Protein AF-A0A381WT74-F1 (afdb_monomer)

Sequence (89 aa):
MSLKQINRKSNSELVKAITNLKNAARKNEAPLWRSVAIRLEGPSQNWPSVNISKLEYNADKNSKVVVPGKLLGAGIITKKMTVTAYSFS

Mean predicted aligned error: 6.78 Å

Secondary structure (DSSP, 8-state):
--TTTGGG-S-HHHHHHHHHHHHHHHHTT-HHHHHHHHHHHS-GGGSPEEEHHHHHHHPPTT-EEEEEEEEE--S---S--EEEEEEE-

InterPro domains:
  IPR022947 Large ribosomal subunit protein eL18, archaea [NF003079] (6-89)
  IPR036227 Large ribosomal subunit protein uL15/eL18 superfamily [SSF52080] (9-89)

Nearest PDB structures (foldseek):
  1w2b-assembly1_N  TM=9.586E-01  e=1.034E-07  Haloarcula marismortui
  6th6-assembly1_BR  TM=9.550E-01  e=5.341E-07  Thermococcus kodakarensis KOD1
  4v6u-assembly1_BP  TM=9.359E-01  e=4.386E-07  Pyrococcus furiosus DSM 3638
  9e7f-assembly1_AP  TM=9.389E-01  e=6.504E-07  Pyrobaculum calidifontis JCM 11548
  8hl5-assembly1_L18E  TM=8.822E-01  e=1.734E-05  Sulfolobus acidocaldarius DSM 639

Radius of gyration: 14.15 Å; Cα contacts (8 Å, |Δi|>4): 117; chains: 1; bounding box: 31×28×34 Å

Structure (mmCIF, N/CA/C/O backbone):
data_AF-A0A381WT74-F1
#
_entry.id   AF-A0A381WT74-F1
#
loop_
_atom_site.group_PDB
_atom_site.id
_atom_site.type_symbol
_atom_site.label_atom_id
_atom_site.label_alt_id
_atom_site.label_comp_id
_atom_site.label_asym_id
_atom_site.label_entity_id
_atom_site.label_seq_id
_atom_site.pdbx_PDB_ins_code
_atom_site.Cartn_x
_atom_site.Cartn_y
_atom_site.Cartn_z
_atom_site.occupancy
_atom_site.B_iso_or_equiv
_atom_site.auth_seq_id
_atom_site.auth_comp_id
_atom_site.auth_asym_id
_atom_site.auth_atom_id
_atom_site.pdbx_PDB_model_num
ATOM 1 N N . MET A 1 1 ? 15.342 -6.523 -17.083 1.00 46.56 1 MET A N 1
ATOM 2 C CA . MET A 1 1 ? 14.091 -5.955 -16.517 1.00 46.56 1 MET A CA 1
ATOM 3 C C . MET A 1 1 ? 14.271 -4.458 -16.351 1.00 46.56 1 MET A C 1
ATOM 5 O O . MET A 1 1 ? 15.243 -4.045 -15.736 1.00 46.56 1 MET A O 1
ATOM 9 N N . SER A 1 2 ? 13.424 -3.674 -17.014 1.00 41.66 2 SER A N 1
ATOM 10 C CA . SER A 1 2 ? 13.798 -2.373 -17.579 1.00 41.66 2 SER A CA 1
ATOM 11 C C . SER A 1 2 ? 13.978 -1.247 -16.552 1.00 41.66 2 SER A C 1
ATOM 13 O O . SER A 1 2 ? 13.010 -0.722 -16.012 1.00 41.66 2 SER A O 1
ATOM 15 N N . LEU A 1 3 ? 15.227 -0.802 -16.386 1.00 52.91 3 LEU A N 1
ATOM 16 C CA . LEU A 1 3 ? 15.643 0.432 -15.701 1.00 52.91 3 LEU A CA 1
ATOM 17 C C . LEU A 1 3 ? 15.040 1.721 -16.323 1.00 52.91 3 LEU A C 1
ATOM 19 O O . LEU A 1 3 ? 15.228 2.808 -15.778 1.00 52.91 3 LEU A O 1
ATOM 23 N N . LYS A 1 4 ? 14.305 1.627 -17.450 1.00 52.88 4 LYS A N 1
ATOM 24 C CA . LYS A 1 4 ? 13.719 2.778 -18.171 1.00 52.88 4 LYS A CA 1
ATOM 25 C C . LYS A 1 4 ? 12.593 3.491 -17.422 1.00 52.88 4 LYS A C 1
ATOM 27 O O . LYS A 1 4 ? 12.419 4.683 -17.636 1.00 52.88 4 LYS A O 1
ATOM 32 N N . GLN A 1 5 ? 11.801 2.798 -16.601 1.00 58.78 5 GLN A N 1
ATOM 33 C CA . GLN A 1 5 ? 10.658 3.432 -15.920 1.00 58.78 5 GLN A CA 1
ATOM 34 C C . GLN A 1 5 ? 11.079 4.203 -14.664 1.00 58.78 5 GLN A C 1
ATOM 36 O O . GLN A 1 5 ? 10.521 5.257 -14.377 1.00 58.78 5 GLN A O 1
ATOM 41 N N . ILE A 1 6 ? 12.118 3.733 -13.968 1.00 59.97 6 ILE A N 1
ATOM 42 C CA . ILE A 1 6 ? 12.656 4.378 -12.763 1.00 59.97 6 ILE A CA 1
ATOM 43 C C . ILE A 1 6 ? 13.287 5.739 -13.103 1.00 59.97 6 ILE A C 1
ATOM 45 O O . ILE A 1 6 ? 13.020 6.718 -12.416 1.00 59.97 6 ILE A O 1
ATOM 49 N N . ASN A 1 7 ? 14.043 5.824 -14.205 1.00 60.31 7 ASN A N 1
ATOM 50 C CA . ASN A 1 7 ? 14.697 7.063 -14.659 1.00 60.31 7 ASN A CA 1
ATOM 51 C C . ASN A 1 7 ? 13.731 8.158 -15.148 1.00 60.31 7 ASN A C 1
ATOM 53 O O . ASN A 1 7 ? 14.145 9.295 -15.334 1.00 60.31 7 ASN A O 1
ATOM 57 N N . ARG A 1 8 ? 12.446 7.844 -15.370 1.00 64.62 8 ARG A N 1
ATOM 58 C CA . ARG A 1 8 ? 11.433 8.850 -15.744 1.00 64.62 8 ARG A CA 1
ATOM 59 C C . ARG A 1 8 ? 10.900 9.635 -14.548 1.00 64.62 8 ARG A C 1
ATOM 61 O O . ARG A 1 8 ? 10.159 10.594 -14.735 1.00 64.62 8 ARG A O 1
ATOM 68 N N . LYS A 1 9 ? 11.210 9.205 -13.326 1.00 69.00 9 LYS A N 1
ATOM 69 C CA . LYS A 1 9 ? 10.706 9.834 -12.110 1.00 69.00 9 LYS A CA 1
ATOM 70 C C . LYS A 1 9 ? 11.699 10.862 -11.608 1.00 69.00 9 LYS A C 1
ATOM 72 O O . LYS A 1 9 ? 12.814 10.518 -11.241 1.00 69.00 9 LYS A O 1
ATOM 77 N N . SER A 1 10 ? 11.242 12.102 -11.505 1.00 74.06 10 SER A N 1
ATOM 78 C CA . SER A 1 10 ? 12.043 13.218 -10.995 1.00 74.06 10 SER A CA 1
ATOM 79 C C . SER A 1 10 ? 12.336 13.116 -9.492 1.00 74.06 10 SER A C 1
ATOM 81 O O . SER A 1 10 ? 13.245 13.770 -8.996 1.00 74.06 10 SER A O 1
ATOM 83 N N . ASN A 1 11 ? 11.582 12.295 -8.749 1.00 81.19 11 ASN A N 1
ATOM 84 C CA . ASN A 1 11 ? 11.759 12.143 -7.307 1.00 81.19 11 ASN A CA 1
ATOM 85 C C . ASN A 1 11 ? 12.798 11.053 -6.972 1.00 81.19 11 ASN A C 1
ATOM 87 O O . ASN A 1 11 ? 12.516 9.854 -7.057 1.00 81.19 11 ASN A O 1
ATOM 91 N N . SER A 1 12 ? 13.983 11.492 -6.538 1.00 82.06 12 SER A N 1
ATOM 92 C CA . SER A 1 12 ? 15.107 10.632 -6.137 1.00 82.06 12 SER A CA 1
ATOM 93 C C . SER A 1 12 ? 14.789 9.732 -4.932 1.00 82.06 12 SER A C 1
ATOM 95 O O . SER A 1 12 ? 15.228 8.581 -4.886 1.00 82.06 12 SER A O 1
ATOM 97 N N . GLU A 1 13 ? 13.974 10.192 -3.979 1.00 85.00 13 GLU A N 1
ATOM 98 C CA . GLU A 1 13 ? 13.588 9.391 -2.809 1.00 85.00 13 GLU A CA 1
ATOM 99 C C . GLU A 1 13 ? 12.704 8.209 -3.203 1.00 85.00 13 GLU A C 1
ATOM 101 O O . GLU A 1 13 ? 12.918 7.080 -2.758 1.00 85.00 13 GLU A O 1
ATOM 106 N N . LEU A 1 14 ? 11.763 8.438 -4.120 1.00 83.88 14 LEU A N 1
ATOM 107 C CA . LEU A 1 14 ? 10.907 7.381 -4.649 1.00 83.88 14 LEU A CA 1
ATOM 108 C C . LEU A 1 14 ? 11.718 6.329 -5.419 1.00 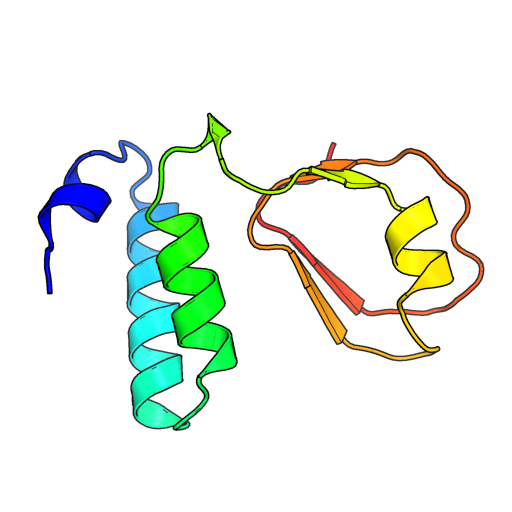83.88 14 LEU A C 1
ATOM 110 O O . LEU A 1 14 ? 11.470 5.130 -5.287 1.00 83.88 14 LEU A O 1
ATOM 114 N N . VAL A 1 15 ? 12.710 6.763 -6.199 1.00 84.62 15 VAL A N 1
ATOM 115 C CA . VAL A 1 15 ? 13.632 5.867 -6.913 1.00 84.62 15 VAL A CA 1
ATOM 116 C C . VAL A 1 15 ? 14.434 4.999 -5.934 1.00 84.62 15 VAL A C 1
ATOM 118 O O . VAL A 1 15 ? 14.532 3.779 -6.123 1.00 84.62 15 VAL A O 1
ATOM 121 N N . LYS A 1 16 ? 14.953 5.594 -4.852 1.00 86.38 16 LYS A N 1
ATOM 122 C CA . LYS A 1 16 ? 15.645 4.861 -3.780 1.00 86.38 16 LYS A CA 1
ATOM 123 C C . LYS A 1 16 ? 14.715 3.865 -3.088 1.00 86.38 16 LYS A C 1
ATOM 125 O O . LYS A 1 16 ? 15.084 2.701 -2.943 1.00 86.38 16 LYS A O 1
ATOM 130 N N . ALA A 1 17 ? 13.495 4.274 -2.736 1.00 86.88 17 ALA A N 1
ATOM 131 C CA . ALA A 1 17 ? 12.507 3.405 -2.098 1.00 86.88 17 ALA A CA 1
ATOM 132 C C . ALA A 1 17 ? 12.169 2.185 -2.969 1.00 86.88 17 ALA A C 1
ATOM 134 O O . ALA A 1 17 ? 12.209 1.056 -2.488 1.00 86.88 17 ALA A O 1
ATOM 135 N N . ILE A 1 18 ? 11.926 2.380 -4.269 1.00 86.62 18 ILE A N 1
ATOM 136 C CA . ILE A 1 18 ? 11.665 1.283 -5.218 1.00 86.62 18 ILE A CA 1
ATOM 137 C C . ILE A 1 18 ? 12.851 0.314 -5.278 1.00 86.62 18 ILE A C 1
ATOM 139 O O . ILE A 1 18 ? 12.664 -0.904 -5.267 1.00 86.62 18 ILE A O 1
ATOM 143 N N . THR A 1 19 ? 14.074 0.840 -5.322 1.00 86.62 19 THR A N 1
ATOM 144 C CA . THR A 1 19 ? 15.294 0.021 -5.365 1.00 86.62 19 THR A CA 1
ATOM 145 C C . THR A 1 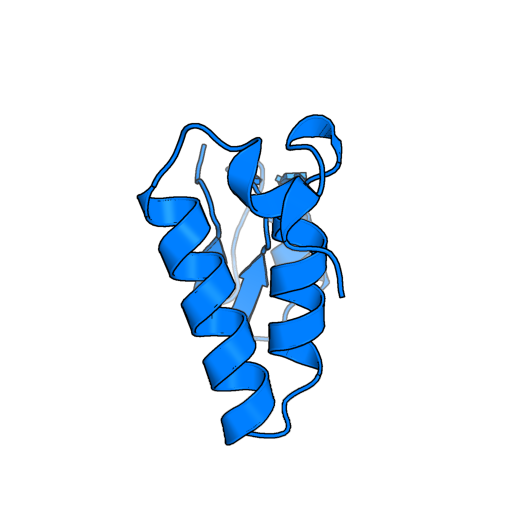19 ? 15.459 -0.792 -4.079 1.00 86.62 19 THR A C 1
ATOM 147 O O . THR A 1 19 ? 15.715 -1.996 -4.134 1.00 86.62 19 THR A O 1
ATOM 150 N N . ASN A 1 20 ? 15.216 -0.172 -2.923 1.00 88.19 20 ASN A N 1
ATOM 151 C CA . ASN A 1 20 ? 15.247 -0.841 -1.625 1.00 88.19 20 ASN A CA 1
ATOM 152 C C . ASN A 1 20 ? 14.171 -1.924 -1.510 1.00 88.19 20 ASN A C 1
ATOM 154 O O . ASN A 1 20 ? 14.483 -3.032 -1.085 1.00 88.19 20 ASN A O 1
ATOM 158 N N . LEU A 1 21 ? 12.941 -1.655 -1.957 1.00 86.44 21 LEU A N 1
ATOM 159 C CA . LEU A 1 21 ? 11.849 -2.634 -1.973 1.00 86.44 21 LEU A CA 1
ATOM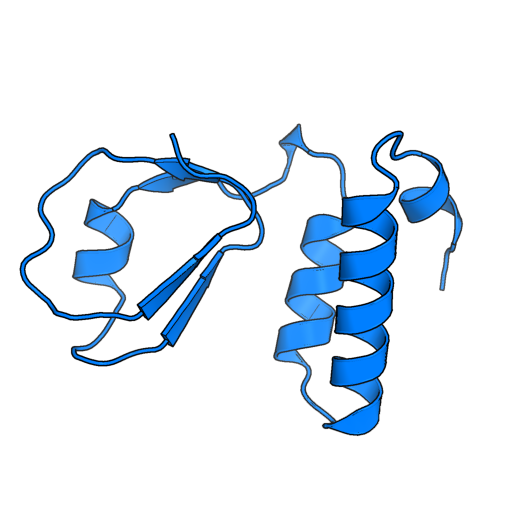 160 C C . LEU A 1 21 ? 12.178 -3.837 -2.862 1.00 86.44 21 LEU A C 1
ATOM 162 O O . LEU A 1 21 ? 11.927 -4.976 -2.477 1.00 86.44 21 LEU A O 1
ATOM 166 N N . LYS A 1 22 ? 12.804 -3.617 -4.023 1.00 85.44 22 LYS A N 1
ATOM 167 C CA . LYS A 1 22 ? 13.272 -4.707 -4.894 1.00 85.44 22 LYS A CA 1
ATOM 168 C C . LYS A 1 22 ? 14.378 -5.534 -4.253 1.00 85.44 22 LYS A C 1
ATOM 170 O O . LYS A 1 22 ? 14.358 -6.758 -4.365 1.00 85.44 22 LYS A O 1
ATOM 175 N N . ASN A 1 23 ? 15.331 -4.885 -3.592 1.00 87.31 23 ASN A N 1
ATOM 176 C CA . ASN A 1 23 ? 16.393 -5.578 -2.869 1.00 87.31 23 ASN A CA 1
ATOM 177 C C . ASN A 1 23 ? 15.827 -6.376 -1.690 1.00 87.31 23 ASN A C 1
ATOM 179 O O . ASN A 1 23 ? 16.188 -7.536 -1.521 1.00 87.31 23 ASN A O 1
ATOM 183 N N . ALA A 1 24 ? 14.889 -5.806 -0.930 1.00 86.06 24 ALA A N 1
ATOM 184 C CA . ALA A 1 24 ? 14.192 -6.493 0.151 1.00 86.06 24 ALA A CA 1
ATOM 185 C C . ALA A 1 24 ? 13.379 -7.691 -0.361 1.00 86.06 24 ALA A C 1
ATOM 187 O O . ALA A 1 24 ? 13.426 -8.753 0.255 1.00 86.06 24 ALA A O 1
ATOM 188 N N . ALA A 1 25 ? 12.704 -7.553 -1.509 1.00 87.19 25 ALA A N 1
ATOM 189 C CA . ALA A 1 25 ? 11.973 -8.640 -2.157 1.00 87.19 25 ALA A CA 1
ATOM 190 C C . ALA A 1 25 ? 12.889 -9.800 -2.564 1.00 87.19 25 ALA A C 1
ATOM 192 O O . ALA A 1 25 ? 12.519 -10.955 -2.399 1.00 87.19 25 ALA A O 1
ATOM 193 N N . ARG A 1 26 ? 14.082 -9.491 -3.094 1.00 84.56 26 ARG A N 1
ATOM 194 C CA . ARG A 1 26 ? 15.086 -10.498 -3.473 1.00 84.56 26 ARG A CA 1
ATOM 195 C C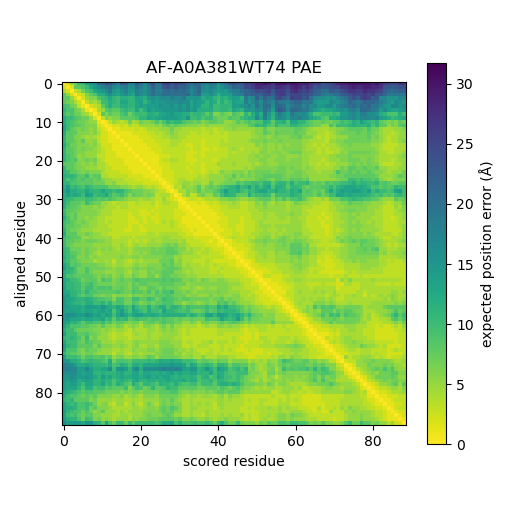 . ARG A 1 26 ? 15.707 -11.177 -2.255 1.00 84.56 26 ARG A C 1
ATOM 197 O O . ARG A 1 26 ? 15.894 -12.380 -2.286 1.00 84.56 26 ARG A O 1
ATOM 204 N N . LYS A 1 27 ? 16.022 -10.411 -1.205 1.00 86.75 27 LYS A N 1
ATOM 205 C CA . LYS A 1 27 ? 16.660 -10.928 0.015 1.00 86.75 27 LYS A CA 1
ATOM 206 C C . LYS A 1 27 ? 15.725 -11.773 0.880 1.00 86.75 27 LYS A C 1
ATOM 208 O O . LYS A 1 27 ? 16.194 -12.710 1.501 1.00 86.75 27 LYS A O 1
ATOM 213 N N . ASN A 1 28 ? 14.442 -11.420 0.947 1.00 83.69 28 ASN A N 1
ATOM 214 C CA . ASN A 1 28 ? 13.459 -12.097 1.804 1.00 83.69 28 ASN A CA 1
ATOM 215 C C . ASN A 1 28 ? 12.518 -13.025 1.019 1.00 83.69 28 ASN A C 1
ATOM 217 O O . ASN A 1 28 ? 11.491 -13.416 1.560 1.00 83.69 28 ASN A O 1
ATOM 221 N N . GLU A 1 29 ? 12.790 -13.273 -0.270 1.00 80.12 29 GLU A N 1
ATOM 222 C CA . GLU A 1 29 ? 11.927 -14.065 -1.169 1.00 80.12 29 GLU A CA 1
ATOM 223 C C . GLU A 1 29 ? 10.440 -13.670 -1.097 1.00 80.12 29 GLU A C 1
ATOM 225 O O . GLU A 1 29 ? 9.530 -14.481 -1.227 1.00 80.12 29 GLU A O 1
ATOM 230 N N . ALA A 1 30 ? 10.184 -12.379 -0.884 1.00 81.81 30 ALA A N 1
ATOM 231 C CA . ALA A 1 30 ? 8.862 -11.851 -0.592 1.00 81.81 30 ALA A CA 1
ATOM 232 C C . ALA A 1 30 ? 8.259 -11.224 -1.864 1.00 81.81 30 ALA A C 1
ATOM 234 O O . ALA A 1 30 ? 8.558 -10.063 -2.187 1.00 81.81 30 ALA A O 1
ATOM 235 N N . PRO A 1 31 ? 7.380 -11.940 -2.598 1.00 83.38 31 PRO A N 1
ATOM 236 C CA . PRO A 1 31 ? 6.789 -11.448 -3.846 1.00 83.38 31 PRO A CA 1
ATOM 237 C C . PRO A 1 31 ? 5.901 -10.213 -3.634 1.00 83.38 31 PRO A C 1
ATOM 239 O O . PRO A 1 31 ? 5.685 -9.431 -4.567 1.00 83.38 31 PRO A O 1
ATOM 242 N N . LEU A 1 32 ? 5.441 -9.987 -2.399 1.00 86.31 32 LEU A N 1
ATOM 243 C CA . LEU A 1 32 ? 4.693 -8.799 -2.001 1.00 86.31 32 LEU A CA 1
ATOM 244 C C . LEU A 1 32 ? 5.475 -7.513 -2.302 1.00 86.31 32 LEU A C 1
ATOM 246 O O . LEU A 1 32 ? 4.983 -6.639 -3.014 1.00 86.31 32 LEU A O 1
ATOM 250 N N . TRP A 1 33 ? 6.723 -7.415 -1.833 1.00 87.62 33 TRP A N 1
ATOM 251 C CA . TRP A 1 33 ? 7.548 -6.216 -2.019 1.00 87.62 33 TRP A CA 1
ATOM 252 C C . TRP A 1 33 ? 7.896 -5.970 -3.482 1.00 87.62 33 TRP A C 1
ATOM 254 O O . TRP A 1 33 ? 7.965 -4.824 -3.930 1.00 87.62 33 TRP A O 1
ATOM 264 N N . ARG A 1 34 ? 8.043 -7.047 -4.258 1.00 85.81 34 ARG A N 1
ATOM 265 C CA . ARG A 1 34 ? 8.226 -6.958 -5.706 1.00 85.81 34 ARG A CA 1
ATOM 266 C C . ARG A 1 34 ? 6.990 -6.375 -6.388 1.00 85.81 34 ARG A C 1
ATOM 268 O O . ARG A 1 34 ? 7.133 -5.507 -7.244 1.00 85.81 34 ARG A O 1
ATOM 275 N N . SER A 1 35 ? 5.798 -6.808 -5.987 1.00 86.94 35 SER A N 1
ATOM 276 C CA . SER A 1 35 ? 4.526 -6.323 -6.539 1.00 86.94 35 SER A CA 1
ATOM 277 C C . SER A 1 35 ? 4.287 -4.848 -6.210 1.00 86.94 35 SER A C 1
ATOM 279 O O . SER A 1 35 ? 3.923 -4.068 -7.089 1.00 86.94 35 SER A O 1
ATOM 281 N N . VAL A 1 36 ? 4.572 -4.443 -4.967 1.00 87.94 36 VAL A N 1
ATOM 282 C CA . VAL A 1 36 ? 4.532 -3.040 -4.519 1.00 87.94 36 VAL A CA 1
ATOM 283 C C . VAL A 1 36 ? 5.502 -2.187 -5.341 1.00 87.94 36 VAL A C 1
ATOM 285 O O . VAL A 1 36 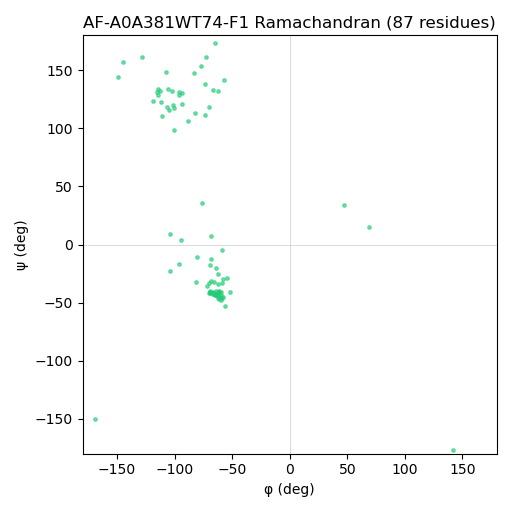? 5.108 -1.145 -5.863 1.00 87.94 36 VAL A O 1
ATOM 288 N N . ALA A 1 37 ? 6.745 -2.649 -5.519 1.00 86.44 37 ALA A N 1
ATOM 289 C CA . ALA A 1 37 ? 7.750 -1.934 -6.299 1.00 86.44 37 ALA A CA 1
ATOM 290 C C . ALA A 1 37 ? 7.330 -1.758 -7.766 1.00 86.44 37 ALA A C 1
ATOM 292 O O . ALA A 1 37 ? 7.400 -0.643 -8.270 1.00 86.44 37 ALA A O 1
ATOM 293 N N . ILE A 1 38 ? 6.836 -2.813 -8.425 1.00 86.44 38 ILE A N 1
ATOM 294 C CA . ILE A 1 38 ? 6.363 -2.752 -9.821 1.00 86.44 38 ILE A CA 1
ATOM 295 C C . ILE A 1 38 ? 5.217 -1.745 -9.970 1.00 86.44 38 ILE A C 1
ATOM 297 O O . ILE A 1 38 ? 5.169 -0.988 -10.938 1.00 86.44 38 ILE A O 1
ATOM 301 N N . ARG A 1 39 ? 4.293 -1.709 -9.004 1.00 86.81 39 ARG A N 1
ATOM 302 C CA . ARG A 1 39 ? 3.150 -0.792 -9.049 1.00 86.81 39 ARG A CA 1
ATOM 303 C C . ARG 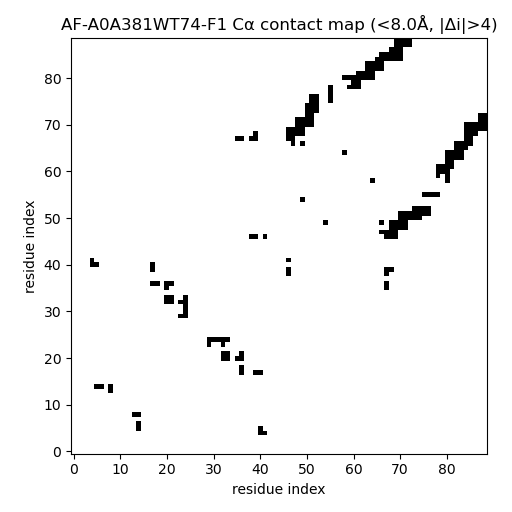A 1 39 ? 3.585 0.655 -8.869 1.00 86.81 39 ARG A C 1
ATOM 305 O O . ARG A 1 39 ? 3.121 1.523 -9.604 1.00 86.81 39 ARG A O 1
ATOM 312 N N . LEU A 1 40 ? 4.533 0.884 -7.960 1.00 84.81 40 LEU A N 1
ATOM 313 C CA . LEU A 1 40 ? 5.165 2.183 -7.809 1.00 84.81 40 LEU A CA 1
ATOM 314 C C . LEU A 1 40 ? 5.912 2.563 -9.083 1.00 84.81 40 LEU A C 1
ATOM 316 O O . LEU A 1 40 ? 5.746 3.690 -9.509 1.00 84.81 40 LEU A O 1
ATOM 320 N N . GLU A 1 41 ? 6.683 1.684 -9.728 1.00 84.44 41 GLU A N 1
ATOM 321 C CA . GLU A 1 41 ? 7.423 1.983 -10.972 1.00 84.44 41 GLU A CA 1
ATOM 322 C C . GLU A 1 41 ? 6.568 2.536 -12.115 1.00 84.44 41 GLU A C 1
ATOM 324 O O . GLU A 1 41 ? 7.080 3.309 -12.927 1.00 84.44 41 GLU A O 1
ATOM 329 N N . GLY A 1 42 ? 5.284 2.179 -12.159 1.00 83.62 42 GLY A N 1
ATOM 330 C CA . GLY A 1 42 ? 4.346 2.689 -13.148 1.00 83.62 42 GLY A CA 1
ATOM 331 C C . GLY A 1 42 ? 4.077 4.203 -13.048 1.00 83.62 42 GLY A C 1
ATOM 332 O O . GLY A 1 42 ? 4.517 4.875 -12.106 1.00 83.62 42 GLY A O 1
ATOM 333 N N . PRO A 1 43 ? 3.327 4.756 -14.019 1.00 82.81 43 PRO A N 1
ATOM 334 C CA . PRO A 1 43 ? 2.877 6.147 -13.991 1.00 82.81 43 PRO A CA 1
ATOM 335 C C . PRO A 1 43 ? 2.070 6.448 -12.723 1.00 82.81 43 PRO A C 1
ATOM 337 O O . PRO A 1 43 ? 1.245 5.630 -12.315 1.00 82.81 43 PRO A O 1
ATOM 340 N N . SER A 1 44 ? 2.253 7.637 -12.143 1.00 81.81 44 SER A N 1
ATOM 341 C CA . SER A 1 44 ? 1.551 8.068 -10.923 1.00 81.81 44 SER A CA 1
ATOM 342 C C . SER A 1 44 ? 0.028 8.060 -11.054 1.00 81.81 44 SER A C 1
ATOM 344 O O . SER A 1 44 ? -0.666 7.790 -10.081 1.00 81.81 44 SER A O 1
ATOM 346 N N . GLN A 1 45 ? -0.493 8.278 -12.264 1.00 82.94 45 GLN A N 1
ATOM 347 C CA . GLN A 1 45 ? -1.925 8.202 -12.563 1.00 82.94 45 GLN A CA 1
ATOM 348 C C . GLN A 1 45 ? -2.517 6.800 -12.339 1.00 82.94 45 GLN A C 1
ATOM 350 O O . GLN A 1 45 ? -3.706 6.677 -12.072 1.00 82.94 45 GLN A O 1
ATOM 355 N N . ASN A 1 46 ? -1.703 5.743 -12.426 1.00 85.62 46 ASN A N 1
ATOM 356 C CA . ASN A 1 46 ? -2.147 4.367 -12.195 1.00 85.62 46 ASN A CA 1
ATOM 357 C C . ASN A 1 46 ? -1.914 3.903 -10.745 1.00 85.62 46 ASN A C 1
ATOM 359 O O . ASN A 1 46 ? -2.118 2.730 -10.417 1.00 85.62 46 ASN A O 1
ATOM 363 N N . TRP A 1 47 ? -1.424 4.782 -9.866 1.00 88.81 47 TRP A N 1
ATOM 364 C CA . TRP A 1 47 ? -1.249 4.420 -8.466 1.00 88.81 47 TRP A CA 1
ATOM 365 C C . TRP A 1 47 ? -2.610 4.349 -7.774 1.00 88.81 47 TRP A C 1
ATOM 367 O O . TRP A 1 47 ? -3.464 5.208 -7.997 1.00 88.81 47 TRP A O 1
ATOM 377 N N . PRO A 1 48 ? -2.831 3.341 -6.916 1.00 87.00 48 PRO A N 1
ATOM 378 C CA . PRO A 1 48 ? -4.104 3.202 -6.235 1.00 87.00 48 PRO A CA 1
ATOM 379 C C . PRO A 1 48 ? -4.327 4.364 -5.263 1.00 87.00 48 PRO A C 1
ATOM 381 O O . PRO A 1 48 ? -3.452 4.698 -4.460 1.00 87.00 48 PRO A O 1
ATOM 384 N N . SER A 1 49 ? -5.526 4.936 -5.315 1.00 89.38 49 SER A N 1
ATOM 385 C CA . SER A 1 49 ? -6.074 5.818 -4.291 1.00 89.38 49 SER A CA 1
ATOM 386 C C . SER A 1 49 ? -7.041 5.019 -3.416 1.00 89.38 49 SER A C 1
ATOM 388 O O . SER A 1 49 ? -8.039 4.468 -3.889 1.00 89.38 49 SER A O 1
ATOM 390 N N . VAL A 1 50 ? -6.720 4.895 -2.130 1.00 88.75 50 VAL A N 1
ATOM 391 C CA . VAL A 1 50 ? -7.498 4.081 -1.186 1.00 88.75 50 VAL A CA 1
ATOM 392 C C . VAL A 1 50 ? -8.123 4.990 -0.138 1.00 88.75 50 VAL A C 1
ATOM 394 O O . VAL A 1 50 ? -7.430 5.792 0.477 1.00 88.75 50 VAL A O 1
ATOM 397 N N . ASN A 1 51 ? -9.433 4.856 0.066 1.00 90.12 51 ASN A N 1
ATOM 398 C CA . ASN A 1 51 ? -10.132 5.510 1.170 1.00 90.12 51 ASN A CA 1
ATOM 399 C C . ASN A 1 51 ? -9.986 4.691 2.447 1.00 90.12 51 ASN A C 1
ATOM 401 O O . ASN A 1 51 ? -10.011 3.458 2.409 1.00 90.12 51 ASN A O 1
ATOM 405 N N . ILE A 1 52 ? -9.946 5.387 3.575 1.00 86.06 52 ILE A N 1
ATOM 406 C CA . ILE A 1 52 ? -9.964 4.787 4.905 1.00 86.06 52 ILE A CA 1
ATOM 407 C C . ILE A 1 52 ? -11.131 3.799 5.090 1.00 86.06 52 ILE A C 1
ATOM 409 O O . ILE A 1 52 ? -10.911 2.709 5.612 1.00 86.06 52 ILE A O 1
ATOM 413 N N . SER A 1 53 ? -12.336 4.100 4.588 1.00 85.88 53 SER A N 1
ATOM 414 C CA . SER A 1 53 ? -13.477 3.168 4.692 1.00 85.88 53 SER A CA 1
ATOM 415 C C . SER A 1 53 ? -13.209 1.810 4.030 1.00 85.88 53 SER A C 1
ATOM 417 O O . SER A 1 53 ? -13.670 0.778 4.508 1.00 85.88 53 SER A O 1
ATOM 419 N N . LYS A 1 54 ? -12.423 1.778 2.940 1.00 85.31 54 LYS A N 1
ATOM 420 C CA . LYS A 1 54 ? -12.038 0.513 2.288 1.00 85.31 54 LYS A CA 1
ATOM 421 C C . LYS A 1 54 ? -11.059 -0.283 3.144 1.00 85.31 54 LYS A C 1
ATOM 423 O O . LYS A 1 54 ? -11.093 -1.510 3.095 1.00 85.31 54 LYS A O 1
ATOM 428 N N . LEU A 1 55 ? -10.196 0.395 3.899 1.00 84.56 55 LEU A N 1
ATOM 429 C CA . LEU A 1 55 ? -9.293 -0.268 4.836 1.00 84.56 55 LEU A CA 1
ATOM 430 C C . LEU A 1 55 ? -10.056 -0.860 6.013 1.00 84.56 55 LEU A C 1
ATOM 432 O O . LEU A 1 55 ? -9.768 -1.984 6.390 1.00 84.56 55 LEU A O 1
ATOM 436 N N . GLU A 1 56 ? -11.045 -0.153 6.555 1.00 84.31 56 GLU A N 1
ATOM 437 C CA . GLU A 1 56 ? -11.867 -0.677 7.649 1.00 84.31 56 GLU A CA 1
ATOM 438 C C . GLU A 1 56 ? -12.567 -1.984 7.247 1.00 84.31 56 GLU A C 1
ATOM 440 O O . GLU A 1 56 ? -12.461 -2.974 7.970 1.00 84.31 56 GLU A O 1
ATOM 445 N N . TYR A 1 57 ? -13.158 -2.030 6.048 1.00 83.62 57 TYR A N 1
ATOM 446 C CA . TYR A 1 57 ? -13.838 -3.228 5.548 1.00 83.62 57 TYR A CA 1
ATOM 447 C C . TYR A 1 57 ? -12.893 -4.411 5.271 1.00 83.62 57 TYR A C 1
ATOM 449 O O . TYR A 1 57 ? -13.234 -5.549 5.576 1.00 83.62 57 TYR A O 1
ATOM 457 N N . ASN A 1 58 ? -11.712 -4.162 4.688 1.00 84.19 58 ASN A N 1
ATOM 458 C CA . ASN A 1 58 ? -10.816 -5.231 4.217 1.00 84.19 58 ASN A CA 1
ATOM 459 C C . ASN A 1 58 ? -9.705 -5.611 5.203 1.00 84.19 58 ASN A C 1
ATOM 461 O O . ASN A 1 58 ? -9.055 -6.634 5.005 1.00 84.19 58 ASN A O 1
ATOM 465 N N . ALA A 1 59 ? -9.416 -4.781 6.206 1.00 83.06 59 ALA A N 1
ATOM 466 C CA . ALA A 1 59 ? -8.334 -5.037 7.144 1.00 83.06 59 ALA A CA 1
ATOM 467 C C . ALA A 1 59 ? -8.861 -5.566 8.479 1.00 83.06 59 ALA A C 1
ATOM 469 O O . ALA A 1 59 ? -9.754 -4.992 9.114 1.00 83.06 59 ALA A O 1
ATOM 470 N N . ASP A 1 60 ? -8.227 -6.638 8.938 1.00 81.31 60 ASP A N 1
ATOM 471 C CA . ASP A 1 60 ? -8.415 -7.159 10.283 1.00 81.31 60 ASP A CA 1
ATOM 472 C C . ASP A 1 60 ? -7.769 -6.273 11.352 1.00 81.31 60 ASP A C 1
ATOM 474 O O . ASP A 1 60 ? -6.882 -5.444 11.107 1.00 81.31 60 ASP A O 1
ATOM 478 N N . LYS A 1 61 ? -8.227 -6.467 12.591 1.00 78.38 61 LYS A N 1
ATOM 479 C CA . LYS A 1 61 ? -7.679 -5.780 13.759 1.00 78.38 61 LYS A CA 1
ATOM 480 C C . LYS A 1 61 ? -6.208 -6.174 13.933 1.00 78.38 61 LYS A C 1
ATOM 482 O O . LYS A 1 61 ? -5.871 -7.351 13.944 1.00 78.38 61 LYS A O 1
ATOM 487 N N . ASN A 1 62 ? -5.349 -5.176 14.129 1.00 82.44 62 ASN A N 1
ATOM 488 C CA . ASN A 1 62 ? -3.898 -5.309 14.288 1.00 82.44 62 ASN A CA 1
ATOM 489 C C . ASN A 1 62 ? -3.125 -5.749 13.024 1.00 82.44 62 ASN A C 1
ATOM 491 O O . ASN A 1 62 ? -1.949 -6.106 13.120 1.00 82.44 62 ASN A O 1
ATOM 495 N N . SER A 1 63 ? -3.742 -5.681 11.841 1.00 83.81 63 SER A N 1
ATOM 496 C CA . SER A 1 63 ? -3.064 -5.974 10.575 1.00 83.81 63 SER A CA 1
ATOM 497 C C . SER A 1 63 ? -2.163 -4.830 10.103 1.00 83.81 63 SER A C 1
ATOM 499 O O . SER A 1 63 ? -2.374 -3.652 10.417 1.00 83.81 63 SER A O 1
ATOM 501 N N . LYS A 1 64 ? -1.141 -5.194 9.319 1.00 88.12 64 LYS A N 1
ATOM 502 C CA . LYS A 1 64 ? -0.228 -4.262 8.649 1.00 88.12 64 LYS A CA 1
ATOM 503 C C . LYS A 1 64 ? -0.636 -4.131 7.186 1.00 88.12 64 LYS A C 1
ATOM 505 O O . LYS A 1 64 ? -0.619 -5.121 6.460 1.00 88.12 64 LYS A O 1
ATOM 510 N N . VAL A 1 65 ? -0.976 -2.922 6.751 1.00 86.69 65 VAL A N 1
ATOM 511 C CA . VAL A 1 65 ? -1.424 -2.655 5.379 1.00 86.69 65 VAL A CA 1
ATOM 512 C C . VAL A 1 65 ? -0.423 -1.758 4.663 1.00 86.69 65 VAL A C 1
ATOM 514 O O . VAL A 1 65 ? -0.034 -0.712 5.179 1.00 86.69 65 VAL A O 1
ATOM 517 N N . VAL A 1 66 ? -0.034 -2.155 3.452 1.00 88.25 66 VAL A N 1
ATOM 518 C CA . VAL A 1 66 ? 0.846 -1.374 2.576 1.00 88.25 66 VAL A CA 1
ATOM 519 C C . VAL A 1 66 ? 0.051 -0.888 1.371 1.00 88.25 66 VAL A C 1
ATOM 521 O O . VAL A 1 66 ? -0.493 -1.688 0.612 1.00 88.25 66 VAL A O 1
ATOM 524 N N . VAL A 1 67 ? 0.019 0.426 1.170 1.00 88.88 67 VAL A N 1
ATOM 525 C CA .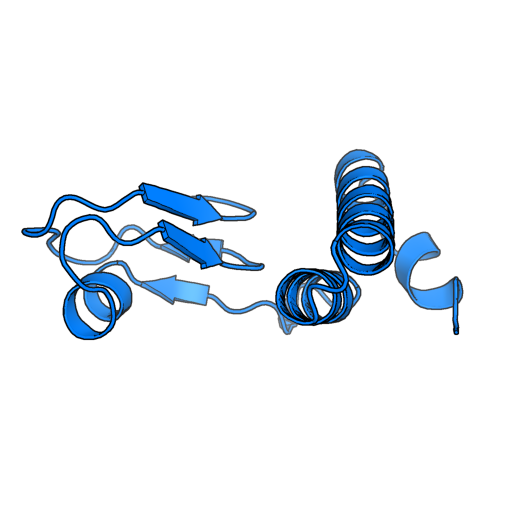 VAL A 1 67 ? -0.643 1.081 0.041 1.00 88.88 67 VAL A CA 1
ATOM 526 C C . VAL A 1 67 ? 0.432 1.682 -0.877 1.00 88.88 67 VAL A C 1
ATOM 528 O O . VAL A 1 67 ? 1.074 2.663 -0.501 1.00 88.88 67 VAL A O 1
ATOM 531 N N . PRO A 1 68 ? 0.647 1.149 -2.099 1.00 86.25 68 PRO A N 1
ATOM 532 C CA . PRO A 1 68 ? 1.651 1.647 -3.050 1.00 86.25 68 PRO A CA 1
ATOM 533 C C . PRO A 1 68 ? 1.211 2.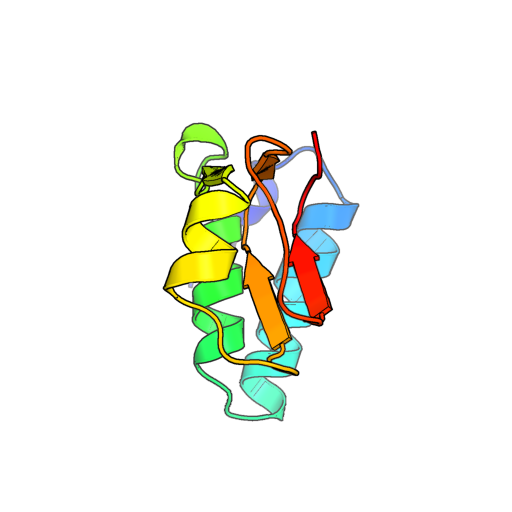947 -3.753 1.00 86.25 68 PRO A C 1
ATOM 535 O O . PRO A 1 68 ? 1.457 3.134 -4.940 1.00 86.25 68 PRO A O 1
ATOM 538 N N . GLY A 1 69 ? 0.498 3.823 -3.052 1.00 89.31 69 GLY A N 1
ATOM 539 C CA . GLY A 1 69 ? -0.151 4.997 -3.619 1.00 89.31 69 GLY A CA 1
ATOM 540 C C . GLY A 1 69 ? -0.666 5.936 -2.535 1.00 89.31 69 GLY A C 1
ATOM 541 O O . GLY A 1 69 ? -0.086 6.018 -1.449 1.00 89.31 69 GLY A O 1
ATOM 542 N N . LYS A 1 70 ? -1.743 6.661 -2.842 1.00 90.19 70 LYS A N 1
ATOM 543 C CA . LYS A 1 70 ? -2.277 7.707 -1.968 1.00 90.19 70 LYS A CA 1
ATOM 544 C C . LYS A 1 70 ? -3.370 7.152 -1.054 1.00 90.19 70 LYS A C 1
ATOM 546 O O . LYS A 1 70 ? -4.305 6.504 -1.526 1.00 90.19 70 LYS A O 1
ATOM 551 N N . LEU A 1 71 ? -3.261 7.427 0.242 1.00 90.44 71 LEU A N 1
ATOM 552 C CA . LEU A 1 71 ? -4.314 7.167 1.216 1.00 90.44 71 LEU A CA 1
ATOM 553 C C . LEU A 1 71 ? -5.133 8.440 1.428 1.00 90.44 71 LEU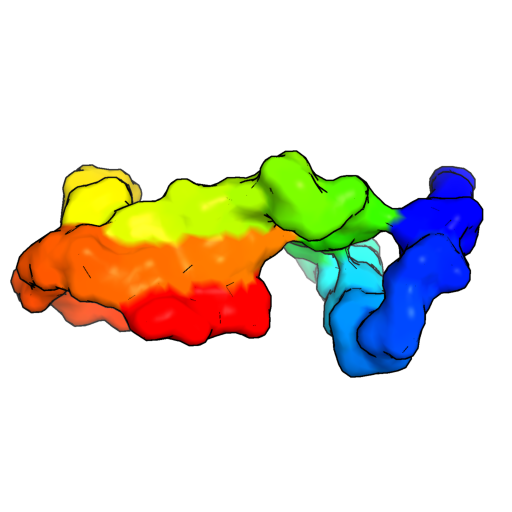 A C 1
ATOM 555 O O . LEU A 1 71 ? -4.580 9.512 1.664 1.00 90.44 71 LEU A O 1
ATOM 559 N N . LEU A 1 72 ? -6.449 8.311 1.318 1.00 89.25 72 LEU A N 1
ATOM 560 C CA . LEU A 1 72 ? -7.405 9.401 1.444 1.00 89.25 72 LEU A CA 1
ATOM 561 C C . LEU A 1 72 ? -8.142 9.305 2.781 1.00 89.25 72 LEU A C 1
ATOM 563 O O . LEU A 1 72 ? -8.648 8.238 3.135 1.00 89.25 72 LEU A O 1
ATOM 567 N N . GLY A 1 73 ? -8.248 10.440 3.475 1.00 83.50 73 GLY A N 1
ATOM 568 C CA . GLY A 1 73 ? -8.834 10.586 4.810 1.00 83.50 73 GLY A CA 1
ATOM 569 C C . GLY A 1 73 ? -10.351 10.386 4.934 1.00 83.50 73 GLY A C 1
ATOM 570 O O . GLY A 1 73 ? -10.912 10.652 5.991 1.00 83.50 73 GLY A O 1
ATOM 571 N N . ALA A 1 74 ? -11.046 9.950 3.882 1.00 80.56 74 ALA A N 1
ATOM 572 C CA . ALA A 1 74 ? -12.499 9.818 3.906 1.00 80.56 74 ALA A CA 1
ATOM 573 C C . ALA A 1 74 ? -12.930 8.493 4.561 1.00 80.56 74 ALA A C 1
ATOM 575 O O . ALA A 1 74 ? -12.698 7.415 4.000 1.00 80.56 74 ALA A O 1
ATOM 576 N N . GLY A 1 75 ? -13.571 8.579 5.731 1.00 77.75 75 GLY A N 1
ATOM 577 C CA . GLY A 1 75 ? -14.165 7.438 6.428 1.00 77.75 75 GLY A CA 1
ATOM 578 C C . GLY A 1 75 ? -14.010 7.474 7.945 1.00 77.75 75 GLY A C 1
ATOM 579 O O . GLY A 1 75 ? -13.464 8.418 8.508 1.00 77.75 75 GLY A O 1
ATOM 580 N N . ILE A 1 76 ? -14.478 6.410 8.597 1.00 80.19 76 ILE A N 1
ATOM 581 C CA . ILE A 1 76 ? -14.343 6.188 10.041 1.00 80.19 76 ILE A CA 1
ATOM 582 C C . ILE A 1 76 ? -13.440 4.967 10.247 1.00 80.19 76 ILE A C 1
ATOM 584 O O . ILE A 1 76 ? -13.624 3.944 9.592 1.00 80.19 76 ILE A O 1
ATOM 588 N N . ILE A 1 77 ? -12.463 5.071 11.153 1.00 80.38 77 ILE A N 1
ATOM 589 C CA . ILE A 1 77 ? -11.636 3.938 11.597 1.00 80.38 77 ILE A CA 1
ATOM 590 C C . ILE A 1 77 ? -12.065 3.542 12.998 1.00 80.38 77 ILE A C 1
ATOM 592 O O . ILE A 1 77 ? -11.881 4.304 13.942 1.00 80.38 77 ILE A O 1
ATOM 596 N N . THR A 1 78 ? -12.550 2.314 13.144 1.00 83.81 78 THR A N 1
ATOM 597 C CA . THR A 1 78 ? -12.846 1.724 14.461 1.00 83.81 78 THR A CA 1
ATOM 598 C C . THR A 1 78 ? -11.786 0.700 14.882 1.00 83.81 78 THR A C 1
ATOM 600 O O . THR A 1 78 ? -11.597 0.427 16.066 1.00 83.81 78 THR A O 1
ATOM 603 N N . LYS A 1 79 ? -11.058 0.121 13.919 1.00 83.88 79 LYS A N 1
ATOM 604 C CA . LYS A 1 79 ? -10.064 -0.938 14.150 1.00 83.88 79 LYS A CA 1
ATOM 605 C C . LYS A 1 79 ? -8.657 -0.345 14.254 1.00 83.88 79 LYS A C 1
ATOM 607 O O . LYS A 1 79 ? -8.226 0.402 13.380 1.00 83.88 79 LYS A O 1
ATOM 612 N N . LYS A 1 80 ? -7.897 -0.733 15.283 1.00 84.06 80 LYS A N 1
ATOM 613 C CA . LYS A 1 80 ? -6.468 -0.394 15.383 1.00 84.06 80 LYS A CA 1
ATOM 614 C C . LYS A 1 80 ? -5.691 -1.184 14.327 1.00 84.06 80 LYS A C 1
ATOM 616 O O . LYS A 1 80 ? -5.697 -2.411 14.372 1.00 84.06 80 LYS A O 1
ATOM 621 N N . MET A 1 81 ? -5.032 -0.493 13.403 1.00 85.88 81 MET A N 1
ATOM 622 C CA . MET A 1 81 ? -4.220 -1.084 12.333 1.00 85.88 81 MET A CA 1
ATOM 623 C C . MET A 1 81 ? -3.002 -0.205 12.037 1.00 85.88 81 MET A C 1
ATOM 625 O O . MET A 1 81 ? -3.011 0.992 12.326 1.00 85.88 81 MET A O 1
ATOM 629 N N . THR A 1 82 ? -1.955 -0.792 11.458 1.00 87.81 82 THR A N 1
ATOM 630 C CA . THR A 1 82 ? -0.764 -0.049 11.026 1.00 87.81 82 THR A CA 1
ATOM 631 C C . THR A 1 82 ? -0.787 0.080 9.513 1.00 87.81 82 THR A C 1
ATOM 633 O O . THR A 1 82 ? -0.697 -0.920 8.803 1.00 87.81 82 THR A O 1
ATOM 636 N N . VAL A 1 83 ? -0.898 1.311 9.016 1.00 86.75 83 VAL A N 1
ATOM 637 C CA . VAL A 1 83 ? -0.974 1.592 7.579 1.00 86.75 83 VAL A CA 1
ATOM 638 C C . VAL A 1 83 ? 0.277 2.332 7.132 1.00 86.75 83 VAL A C 1
ATOM 640 O O . VAL A 1 83 ? 0.683 3.317 7.743 1.00 86.75 83 VAL A O 1
ATOM 643 N N . THR A 1 84 ? 0.878 1.871 6.041 1.00 88.00 84 THR A N 1
ATOM 644 C CA . THR A 1 84 ? 1.979 2.553 5.360 1.00 88.00 84 THR A CA 1
ATOM 645 C C . THR A 1 84 ? 1.535 2.898 3.947 1.00 88.00 84 THR A C 1
ATOM 647 O O . THR A 1 84 ? 1.136 2.013 3.193 1.00 88.00 84 THR A O 1
ATOM 650 N N . ALA A 1 85 ? 1.602 4.176 3.579 1.00 89.00 85 ALA A N 1
ATOM 651 C CA . ALA A 1 85 ? 1.237 4.670 2.254 1.00 89.00 85 ALA A CA 1
ATOM 652 C C . ALA A 1 85 ? 2.367 5.524 1.665 1.00 89.00 85 ALA A C 1
ATOM 654 O O . ALA A 1 85 ? 3.231 5.996 2.403 1.00 89.00 85 ALA A O 1
ATOM 655 N N . TYR A 1 86 ? 2.358 5.735 0.345 1.00 86.38 86 TYR A N 1
ATOM 656 C CA . TYR A 1 86 ? 3.299 6.665 -0.289 1.00 86.38 86 TYR A CA 1
ATOM 657 C C . TYR A 1 86 ? 2.990 8.120 0.085 1.00 86.38 86 TYR A C 1
ATOM 659 O O . TYR A 1 86 ? 3.897 8.914 0.307 1.00 86.38 86 TYR A O 1
ATOM 667 N N . SER A 1 87 ? 1.707 8.476 0.145 1.00 86.00 87 SER A N 1
ATOM 668 C CA . SER A 1 87 ? 1.261 9.824 0.488 1.00 86.00 87 SER A CA 1
ATOM 669 C C . SER A 1 87 ? -0.083 9.766 1.205 1.00 86.00 87 SER A C 1
ATOM 671 O O . SER A 1 87 ? -0.928 8.931 0.877 1.00 86.00 87 SER A O 1
ATOM 673 N N . PHE A 1 88 ? -0.265 10.661 2.170 1.00 87.06 88 PHE A N 1
ATOM 674 C CA . PHE A 1 88 ? -1.513 10.876 2.896 1.00 87.06 88 PHE A CA 1
ATOM 675 C C . PHE A 1 88 ? -2.145 12.194 2.434 1.00 87.06 88 PHE A C 1
ATOM 677 O O . PHE A 1 88 ? -1.425 13.111 2.032 1.00 87.06 88 PHE A O 1
ATOM 684 N N . SER A 1 89 ? -3.478 12.262 2.448 1.00 80.12 89 SER A N 1
ATOM 685 C CA . SER A 1 89 ? -4.254 13.471 2.145 1.00 80.12 89 SER A CA 1
ATOM 686 C C . SER A 1 89 ? -5.068 13.939 3.325 1.00 80.12 89 SER A C 1
ATOM 688 O O . SER A 1 89 ? -5.531 13.056 4.080 1.00 80.12 89 SER A O 1
#

pLDDT: mean 82.26, std 9.53, range [41.66, 90.44]

Organism: NCBI:txid408172

Foldseek 3Di:
DDPVLLVVDPDPVLSVQLVVLVVVCVVVVPVVSVVLSVQLSDDLVSFDEAEPQNCQVPPDAAEEEEGSHEYEDPDDHPGDYHYDYPYYD

Solvent-accessible surface area (backbone atoms only — not comparable to full-atom values): 5140 Å² total; per-residue (Å²): 134,77,69,69,50,52,74,72,51,90,50,64,66,60,47,50,50,36,52,49,30,41,50,50,15,67,74,65,74,32,67,64,38,41,52,42,26,55,49,50,48,46,62,76,87,75,33,56,76,44,42,42,42,59,46,51,75,74,50,59,76,71,38,80,44,80,42,61,18,39,37,37,70,57,65,66,81,89,64,63,59,49,77,46,56,73,39,80,95